Protein AF-C1E3J6-F1 (afdb_monomer)

Structure (mmCIF, N/CA/C/O backbone):
data_AF-C1E3J6-F1
#
_entry.id   AF-C1E3J6-F1
#
loop_
_atom_site.group_PDB
_atom_site.id
_atom_site.type_symbol
_atom_site.label_atom_id
_atom_site.label_alt_id
_atom_site.label_comp_id
_atom_site.label_asym_id
_atom_site.label_entity_id
_atom_site.label_seq_id
_atom_site.pdbx_PDB_ins_code
_atom_site.Cartn_x
_atom_site.Cartn_y
_atom_site.Cartn_z
_atom_site.occupancy
_atom_site.B_iso_or_equiv
_atom_site.auth_seq_id
_atom_site.auth_comp_id
_atom_site.auth_asym_id
_atom_site.auth_atom_id
_atom_site.pdbx_PDB_model_num
ATOM 1 N N . CYS A 1 1 ? -11.653 4.056 12.961 1.00 89.12 1 CYS A N 1
ATOM 2 C CA . CYS A 1 1 ? -10.356 4.515 12.438 1.00 89.12 1 CYS A CA 1
ATOM 3 C C . CYS A 1 1 ? -10.201 5.924 12.938 1.00 89.12 1 CYS A C 1
ATOM 5 O O . CYS A 1 1 ? -11.059 6.735 12.628 1.00 89.12 1 CYS A O 1
ATOM 7 N N . GLU A 1 2 ? -9.187 6.189 13.748 1.00 84.19 2 GLU A N 1
ATOM 8 C CA . GLU A 1 2 ? -9.033 7.492 14.405 1.00 84.19 2 GLU A CA 1
ATOM 9 C C . GLU A 1 2 ? -8.720 8.610 13.402 1.00 84.19 2 GLU A C 1
ATOM 11 O O . GLU A 1 2 ? -9.157 9.735 13.589 1.00 84.19 2 GLU A O 1
ATOM 16 N N . THR A 1 3 ? -8.080 8.283 12.275 1.00 86.81 3 THR A N 1
ATOM 17 C CA . THR A 1 3 ? -7.724 9.255 11.230 1.00 86.8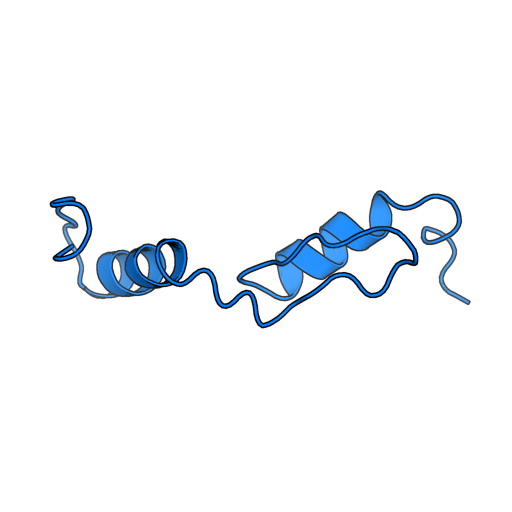1 3 THR A CA 1
ATOM 18 C C . THR A 1 3 ? -8.911 9.728 10.384 1.00 86.81 3 THR A C 1
ATOM 20 O O . THR A 1 3 ? -8.940 10.875 9.961 1.00 86.81 3 THR A O 1
ATOM 23 N N . CYS A 1 4 ? -9.888 8.861 10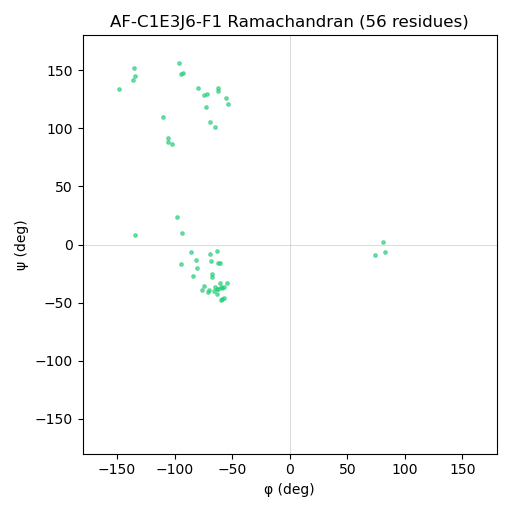.090 1.00 91.38 4 CYS A N 1
ATOM 24 C CA . CYS A 1 4 ? -10.974 9.181 9.144 1.00 91.38 4 CYS A CA 1
ATOM 25 C C . CYS A 1 4 ? -12.382 8.800 9.626 1.00 91.38 4 CYS A C 1
ATOM 27 O O . CYS A 1 4 ? -13.330 8.795 8.844 1.00 91.38 4 CYS A O 1
ATOM 29 N N . GLY A 1 5 ? -12.524 8.388 10.885 1.00 91.00 5 GLY A N 1
ATOM 30 C CA . GLY A 1 5 ? -13.805 8.032 11.500 1.00 91.00 5 GLY A CA 1
ATOM 31 C C . GLY A 1 5 ? -14.411 6.691 11.065 1.00 91.00 5 GLY A C 1
ATOM 32 O O . GLY A 1 5 ? -15.359 6.234 11.692 1.00 91.00 5 GLY A O 1
ATOM 33 N N . LYS A 1 6 ? -13.872 5.996 10.050 1.00 94.50 6 LYS A N 1
ATOM 34 C CA . LYS A 1 6 ? -14.454 4.727 9.557 1.00 94.50 6 LYS A CA 1
ATOM 35 C C . LYS A 1 6 ? -14.462 3.606 10.598 1.00 94.50 6 LYS A C 1
ATOM 37 O O . LYS A 1 6 ? -13.420 3.286 11.179 1.00 94.50 6 LYS A O 1
ATOM 42 N 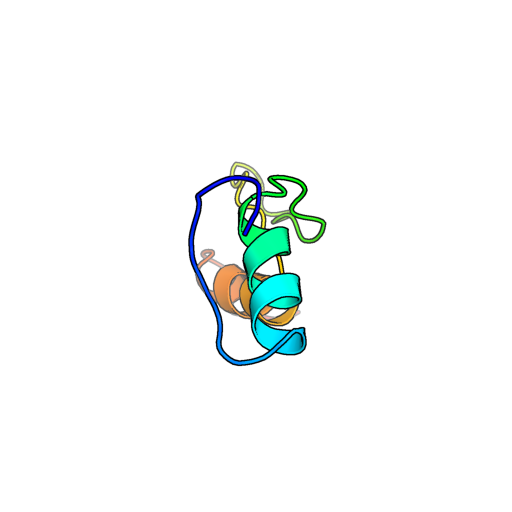N . THR A 1 7 ? -15.601 2.943 10.757 1.00 95.56 7 THR A N 1
ATOM 43 C CA . THR A 1 7 ? -15.795 1.799 11.661 1.00 95.56 7 THR A CA 1
ATOM 44 C C . THR A 1 7 ? -15.614 0.469 10.934 1.00 95.56 7 THR A C 1
ATOM 46 O O . THR A 1 7 ? -15.939 0.338 9.756 1.00 95.56 7 THR A O 1
ATOM 49 N N . PHE A 1 8 ? -15.094 -0.534 11.641 1.00 96.19 8 PHE A N 1
ATOM 50 C CA . PHE A 1 8 ? -14.874 -1.882 11.117 1.00 96.19 8 PHE A CA 1
ATOM 51 C C . PHE A 1 8 ? -15.338 -2.901 12.155 1.00 96.19 8 PHE A C 1
ATOM 53 O O . PHE A 1 8 ? -15.105 -2.696 13.343 1.00 96.19 8 PHE A O 1
ATOM 60 N N . ALA A 1 9 ? -15.947 -4.001 11.703 1.00 96.38 9 ALA A N 1
ATOM 61 C CA . ALA A 1 9 ? -16.435 -5.065 12.584 1.00 96.38 9 ALA A CA 1
ATOM 62 C C . ALA A 1 9 ? -15.303 -5.827 13.297 1.00 96.38 9 ALA A C 1
ATOM 64 O O . ALA A 1 9 ? -15.509 -6.378 14.371 1.00 96.38 9 ALA A O 1
ATOM 65 N N . GLU A 1 10 ? -14.095 -5.842 12.720 1.00 97.50 10 GLU A N 1
ATOM 66 C CA . GLU A 1 10 ? -12.950 -6.548 13.296 1.00 97.50 10 GLU A CA 1
ATOM 67 C C . GLU A 1 10 ? -11.668 -5.711 13.279 1.00 97.50 10 GLU A C 1
ATOM 69 O O . GLU A 1 10 ? -11.361 -5.004 12.310 1.00 97.50 10 GLU A O 1
ATOM 74 N N . LYS A 1 11 ? -10.844 -5.885 14.322 1.00 93.75 11 LYS A N 1
ATOM 75 C CA . LYS A 1 11 ? -9.562 -5.182 14.492 1.00 93.75 11 LYS A CA 1
ATOM 76 C C . LYS A 1 11 ? -8.590 -5.427 13.334 1.00 93.75 11 LYS A C 1
ATOM 78 O O . LYS A 1 11 ? -7.907 -4.496 12.915 1.00 93.75 11 LYS A O 1
ATOM 83 N N . ARG A 1 12 ? -8.547 -6.639 12.763 1.00 93.31 12 ARG A N 1
ATOM 84 C CA . ARG A 1 12 ? -7.665 -6.965 11.621 1.00 93.31 12 ARG A CA 1
ATOM 85 C C . ARG A 1 12 ? -7.943 -6.091 10.394 1.00 93.31 12 ARG A C 1
ATOM 87 O O . ARG A 1 12 ? -7.011 -5.682 9.703 1.00 93.31 12 ARG A O 1
ATOM 94 N N . PHE A 1 13 ? -9.212 -5.757 10.149 1.00 94.56 13 PHE A N 1
ATOM 95 C CA . PHE A 1 13 ? -9.602 -4.894 9.037 1.00 94.56 13 PHE A CA 1
ATOM 96 C C . PHE A 1 13 ? -9.291 -3.431 9.330 1.00 94.56 13 PHE A C 1
ATOM 98 O O . PHE A 1 13 ? -8.776 -2.746 8.449 1.00 94.56 13 PHE A O 1
ATOM 105 N N . LEU A 1 14 ? -9.503 -2.982 10.572 1.00 93.81 14 LEU A N 1
ATOM 106 C CA . LEU A 1 14 ? -9.088 -1.651 11.012 1.00 93.81 14 LEU A CA 1
ATOM 107 C C . LEU A 1 14 ? -7.573 -1.451 10.854 1.00 93.81 14 LEU A C 1
ATOM 109 O O . LEU A 1 14 ? -7.160 -0.442 10.296 1.00 93.81 14 LEU A O 1
ATOM 113 N N . LEU A 1 15 ? -6.749 -2.411 11.286 1.00 88.25 15 LEU A N 1
ATOM 114 C CA . LEU A 1 15 ? -5.288 -2.340 11.153 1.00 88.25 15 LEU A CA 1
ATOM 115 C C . LEU A 1 15 ? -4.848 -2.320 9.684 1.00 88.25 15 LEU A C 1
ATOM 117 O O . LEU A 1 15 ? -3.991 -1.527 9.304 1.00 88.25 15 LEU A O 1
ATOM 121 N N . LYS A 1 16 ? -5.460 -3.154 8.833 1.00 85.69 16 LYS A N 1
ATOM 122 C CA . LYS A 1 16 ? -5.195 -3.145 7.386 1.00 85.69 16 LYS A CA 1
ATOM 123 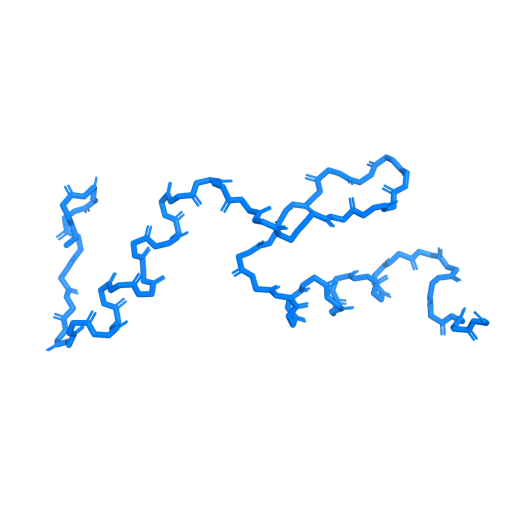C C . LYS A 1 16 ? -5.593 -1.815 6.742 1.00 85.69 16 LYS A C 1
ATOM 125 O O . LYS A 1 16 ? -4.893 -1.340 5.855 1.00 85.69 16 LYS A O 1
ATOM 130 N N . HIS A 1 17 ? -6.702 -1.226 7.180 1.00 89.44 17 HIS A N 1
ATOM 131 C CA . HIS A 1 17 ? -7.146 0.084 6.726 1.00 89.44 17 HIS A CA 1
ATOM 132 C C . HIS A 1 17 ? -6.246 1.213 7.234 1.00 89.44 17 HIS A C 1
ATOM 134 O O . HIS A 1 17 ? -5.963 2.126 6.476 1.00 89.44 17 HIS A O 1
ATOM 140 N N . ALA A 1 18 ? -5.754 1.161 8.472 1.00 86.38 18 ALA A N 1
ATOM 141 C CA . ALA A 1 18 ? -4.880 2.201 9.015 1.00 86.38 18 ALA A CA 1
ATOM 142 C C . ALA A 1 18 ? -3.622 2.404 8.150 1.00 86.38 18 ALA A C 1
ATOM 144 O O . ALA A 1 18 ? -3.244 3.538 7.879 1.00 86.38 18 ALA A O 1
ATOM 145 N N . LYS A 1 19 ? -3.071 1.318 7.589 1.00 80.44 19 LYS A N 1
ATOM 146 C CA . LYS A 1 19 ? -1.961 1.364 6.620 1.00 80.44 19 LYS A CA 1
ATOM 147 C C . LYS A 1 19 ? -2.271 2.139 5.336 1.00 80.44 19 LYS A C 1
ATOM 149 O O . LYS A 1 19 ? -1.354 2.434 4.593 1.00 80.44 19 LYS A O 1
ATOM 154 N N . THR A 1 20 ? -3.536 2.427 5.017 1.00 80.38 20 THR A N 1
ATOM 155 C CA . THR A 1 20 ? -3.873 3.261 3.849 1.00 80.38 20 THR A CA 1
ATOM 156 C C . THR A 1 20 ? -3.730 4.750 4.119 1.00 80.38 20 THR A C 1
ATOM 158 O O . THR A 1 20 ? -3.667 5.517 3.165 1.00 80.38 20 THR A O 1
ATOM 161 N N . HIS A 1 21 ? -3.736 5.148 5.394 1.00 83.19 21 HIS A N 1
ATOM 162 C CA . HIS A 1 21 ? -3.438 6.521 5.810 1.00 83.19 21 HIS A CA 1
ATOM 163 C C . HIS A 1 21 ? -1.943 6.754 5.940 1.00 83.19 21 HIS A C 1
ATOM 165 O O . HIS A 1 21 ? -1.489 7.877 5.759 1.00 83.19 21 HIS A O 1
ATOM 171 N N . ASP A 1 22 ? -1.195 5.689 6.218 1.00 71.06 22 ASP A N 1
ATOM 172 C CA . ASP A 1 22 ? 0.251 5.725 6.141 1.00 71.06 22 ASP A CA 1
ATOM 173 C C . ASP A 1 22 ? 0.657 5.847 4.666 1.00 71.06 22 ASP A C 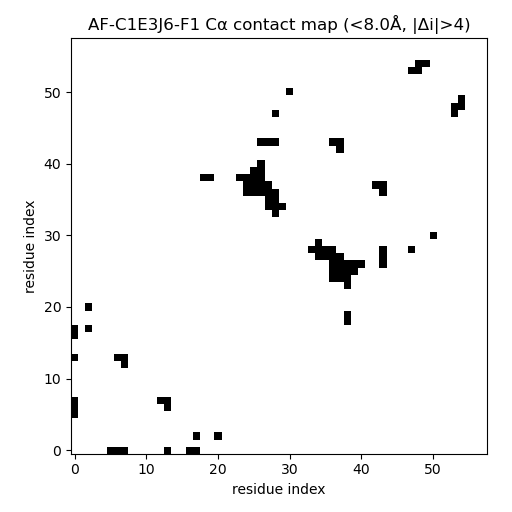1
ATOM 175 O O . ASP A 1 22 ? 0.498 4.926 3.860 1.00 71.06 22 ASP A O 1
ATOM 179 N N . THR A 1 23 ? 1.092 7.043 4.273 1.00 68.31 23 THR A N 1
ATOM 180 C CA . THR A 1 23 ? 1.676 7.276 2.949 1.00 68.31 23 THR A CA 1
ATOM 181 C C . THR A 1 23 ? 3.036 6.614 2.807 1.00 68.31 23 THR A C 1
ATOM 183 O O . THR A 1 23 ? 3.549 6.584 1.686 1.00 68.31 23 THR A O 1
ATOM 186 N N . ASP A 1 24 ? 3.598 6.072 3.893 1.00 70.38 24 ASP A N 1
ATOM 187 C CA . ASP A 1 24 ? 4.792 5.255 3.816 1.00 70.38 24 ASP A CA 1
ATOM 188 C C . ASP A 1 24 ? 4.468 3.983 3.031 1.00 70.38 24 ASP A C 1
ATOM 190 O O . ASP A 1 24 ? 3.781 3.055 3.467 1.00 70.38 24 ASP A O 1
ATOM 194 N N . ARG A 1 25 ? 4.877 4.012 1.767 1.00 79.25 25 ARG A N 1
ATOM 195 C CA . ARG A 1 25 ? 4.693 2.945 0.797 1.00 79.25 25 ARG A CA 1
ATOM 196 C C . ARG A 1 25 ? 6.038 2.239 0.702 1.00 79.25 25 ARG A C 1
ATOM 198 O O . ARG A 1 25 ? 6.814 2.582 -0.188 1.00 79.25 25 ARG A O 1
ATOM 205 N N . PRO A 1 26 ? 6.313 1.251 1.578 1.00 81.00 26 PRO A N 1
ATOM 206 C CA . PRO A 1 26 ? 7.633 0.626 1.668 1.00 81.00 26 PRO A CA 1
ATOM 207 C C . PRO A 1 26 ? 8.039 -0.088 0.374 1.00 81.00 26 PRO A C 1
ATOM 209 O O . PRO A 1 26 ? 9.204 -0.419 0.184 1.00 81.00 26 PRO A O 1
ATOM 212 N N . TYR A 1 27 ? 7.083 -0.342 -0.524 1.00 88.81 27 TYR A N 1
ATOM 213 C CA . TYR A 1 27 ? 7.321 -0.948 -1.825 1.00 88.81 27 TYR A CA 1
ATOM 214 C C . TYR A 1 27 ? 7.204 0.108 -2.922 1.00 88.81 27 TYR A C 1
ATOM 216 O O . TYR A 1 27 ? 6.115 0.347 -3.443 1.00 88.81 27 TYR A O 1
ATOM 224 N N . THR A 1 28 ? 8.312 0.740 -3.285 1.00 90.06 28 THR A N 1
ATOM 225 C CA . THR A 1 28 ? 8.372 1.722 -4.374 1.00 90.06 28 THR A CA 1
ATOM 226 C C . THR A 1 28 ? 8.752 1.070 -5.698 1.00 90.06 28 THR A C 1
ATOM 228 O O . THR A 1 28 ? 9.468 0.068 -5.746 1.00 90.06 28 THR A O 1
ATOM 231 N N . CYS A 1 29 ? 8.228 1.609 -6.798 1.00 91.69 29 CYS A N 1
ATOM 232 C CA . CYS A 1 29 ? 8.676 1.219 -8.123 1.00 91.69 29 CYS A CA 1
ATOM 233 C C . CYS A 1 29 ? 10.079 1.776 -8.385 1.00 91.69 29 CYS A C 1
ATOM 235 O O . CYS A 1 29 ? 10.314 2.962 -8.193 1.00 91.69 29 CYS A O 1
ATOM 237 N N . ALA A 1 30 ? 10.992 0.912 -8.832 1.00 89.88 30 ALA A N 1
ATOM 238 C CA . ALA A 1 30 ? 12.351 1.291 -9.217 1.00 89.88 30 ALA A CA 1
ATOM 239 C C . ALA A 1 30 ? 12.488 1.589 -10.724 1.00 89.88 30 ALA A C 1
ATOM 241 O O . ALA A 1 30 ? 13.599 1.684 -11.231 1.00 89.88 30 ALA A O 1
ATOM 242 N N . PHE A 1 31 ? 11.378 1.668 -11.465 1.00 88.88 31 PHE A N 1
ATOM 243 C CA . PHE A 1 31 ? 11.422 2.031 -12.878 1.00 88.88 31 PHE A CA 1
ATOM 244 C C . PHE A 1 31 ? 11.691 3.532 -13.012 1.00 88.88 31 PHE A C 1
ATOM 246 O O . PHE A 1 31 ? 10.980 4.345 -12.419 1.00 88.88 31 PHE A O 1
ATOM 253 N N . GLU A 1 32 ? 12.691 3.893 -13.811 1.00 88.44 32 GLU A N 1
ATOM 254 C CA . GLU A 1 32 ? 13.082 5.284 -14.032 1.00 88.44 32 GLU A CA 1
ATOM 255 C C . GLU A 1 32 ? 11.897 6.129 -14.527 1.00 88.44 32 GLU A C 1
ATOM 257 O O . GLU A 1 32 ? 11.209 5.786 -15.489 1.00 88.44 32 GLU A O 1
ATOM 262 N N . GLY A 1 33 ? 11.624 7.234 -13.829 1.00 87.38 33 GLY A N 1
ATOM 263 C CA . GLY A 1 33 ? 10.465 8.095 -14.091 1.00 87.38 33 GLY A CA 1
ATOM 264 C C . GLY A 1 33 ? 9.135 7.611 -13.492 1.00 87.38 33 GLY A C 1
ATOM 265 O O . GLY A 1 33 ? 8.120 8.285 -13.665 1.00 87.38 33 GLY A O 1
ATOM 266 N N . CYS A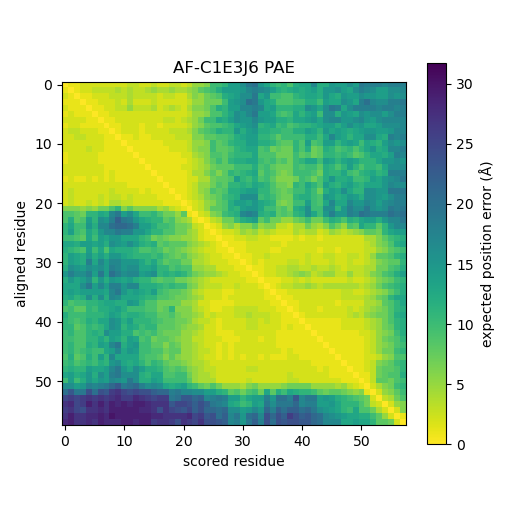 1 34 ? 9.105 6.493 -12.756 1.00 89.19 34 CYS A N 1
ATOM 267 C CA . CYS A 1 34 ? 7.923 6.012 -12.037 1.00 89.19 34 CYS A CA 1
ATOM 268 C C . CYS A 1 34 ? 8.096 6.136 -10.515 1.00 89.19 34 CYS A C 1
ATOM 270 O O . CYS A 1 34 ? 8.817 5.365 -9.895 1.00 89.19 34 CYS A O 1
ATOM 272 N N . ALA A 1 35 ? 7.355 7.053 -9.888 1.00 85.31 35 ALA A N 1
ATOM 273 C CA . ALA A 1 35 ? 7.371 7.263 -8.433 1.00 85.31 35 ALA A CA 1
ATOM 274 C C . ALA A 1 35 ? 6.207 6.560 -7.698 1.00 85.31 35 ALA A C 1
ATOM 276 O O . ALA A 1 35 ? 5.780 6.978 -6.621 1.00 85.31 35 ALA A O 1
ATOM 277 N N . MET A 1 36 ? 5.633 5.506 -8.289 1.00 88.75 36 MET A N 1
ATOM 278 C CA . MET A 1 36 ? 4.500 4.792 -7.694 1.00 88.75 36 MET A CA 1
ATOM 279 C C . MET A 1 36 ? 4.954 3.951 -6.497 1.00 88.75 36 MET A C 1
ATOM 281 O O . MET A 1 36 ? 5.735 3.012 -6.641 1.00 88.75 36 MET A O 1
ATOM 285 N N . GLY A 1 37 ? 4.417 4.252 -5.315 1.00 88.81 37 GLY A N 1
ATOM 286 C CA . GLY A 1 37 ? 4.567 3.415 -4.125 1.00 88.81 37 GLY A CA 1
ATOM 287 C C . GLY A 1 37 ? 3.382 2.468 -3.913 1.00 88.81 37 GLY A C 1
ATOM 288 O O . GLY A 1 37 ? 2.249 2.761 -4.301 1.00 88.81 37 GLY A O 1
ATOM 289 N N . PHE A 1 38 ? 3.597 1.368 -3.204 1.00 87.69 38 PHE A N 1
ATOM 290 C CA . PHE A 1 38 ? 2.583 0.388 -2.836 1.00 87.69 38 PHE A CA 1
ATOM 291 C C . PHE A 1 38 ? 2.721 -0.026 -1.370 1.00 87.69 38 PHE A C 1
ATOM 293 O O . PHE A 1 38 ? 3.802 -0.040 -0.792 1.00 87.69 38 PHE A O 1
ATOM 300 N N . LEU A 1 39 ? 1.589 -0.411 -0.780 1.00 83.56 39 LEU A N 1
ATOM 301 C CA . LEU A 1 39 ? 1.509 -0.916 0.597 1.00 83.56 39 LEU A CA 1
ATOM 302 C C . LEU A 1 39 ? 1.791 -2.425 0.704 1.00 83.56 39 LEU A C 1
ATOM 304 O O . LEU A 1 39 ? 1.790 -2.984 1.795 1.00 83.56 39 LEU A O 1
ATOM 308 N N . ASP A 1 40 ? 1.943 -3.104 -0.434 1.00 85.00 40 ASP A N 1
ATOM 309 C CA . ASP A 1 40 ? 2.089 -4.556 -0.535 1.00 85.00 40 ASP A CA 1
ATOM 310 C C . ASP A 1 40 ? 2.982 -4.897 -1.735 1.00 85.00 40 ASP A C 1
ATOM 312 O O . ASP A 1 40 ? 2.772 -4.380 -2.840 1.00 85.00 40 ASP A O 1
ATOM 316 N N . SER A 1 41 ? 3.942 -5.796 -1.523 1.00 89.19 41 SER A N 1
ATOM 317 C CA . SER A 1 41 ? 4.869 -6.286 -2.544 1.00 89.19 41 SER A CA 1
ATOM 318 C C . SER A 1 41 ? 4.152 -6.972 -3.709 1.00 89.19 41 SER A C 1
ATOM 320 O O . SER A 1 41 ? 4.577 -6.844 -4.856 1.00 89.19 41 SER A O 1
ATOM 322 N N . SER A 1 42 ? 3.025 -7.640 -3.460 1.00 90.75 42 SER A N 1
ATOM 323 C CA . SER A 1 42 ? 2.229 -8.310 -4.498 1.00 90.75 42 SER A CA 1
ATOM 324 C C . SER A 1 42 ? 1.644 -7.303 -5.488 1.00 90.75 42 SER A C 1
ATOM 326 O O . SER A 1 42 ? 1.590 -7.548 -6.695 1.00 90.75 42 SER A O 1
ATOM 328 N N . LYS A 1 43 ? 1.241 -6.127 -4.989 1.00 91.50 43 LYS A N 1
ATOM 329 C CA . LYS A 1 43 ? 0.737 -5.035 -5.828 1.00 91.50 43 LYS A CA 1
ATOM 330 C C . LYS A 1 43 ? 1.856 -4.394 -6.640 1.00 91.50 43 LYS A C 1
ATOM 332 O O . LYS A 1 43 ? 1.634 -4.141 -7.821 1.00 91.50 43 LYS A O 1
ATOM 337 N N . LEU A 1 44 ? 3.034 -4.196 -6.038 1.00 92.88 44 LEU A N 1
ATOM 338 C CA . LEU A 1 44 ? 4.218 -3.702 -6.746 1.00 92.88 44 LEU A CA 1
ATOM 339 C C . LEU A 1 44 ? 4.620 -4.653 -7.883 1.00 92.88 44 LEU A C 1
ATOM 341 O O . LEU A 1 44 ? 4.792 -4.201 -9.009 1.00 92.88 44 LEU A O 1
ATOM 345 N N . LYS A 1 45 ? 4.693 -5.967 -7.628 1.00 91.75 45 LYS A N 1
ATOM 346 C CA . LYS A 1 45 ? 5.032 -6.969 -8.657 1.00 91.75 45 LYS A CA 1
ATOM 347 C C . LYS A 1 45 ? 4.077 -6.926 -9.845 1.00 91.75 45 LYS A C 1
ATOM 349 O O . LYS A 1 45 ? 4.514 -6.924 -10.989 1.00 91.75 45 LYS A O 1
ATOM 354 N N . ARG A 1 46 ? 2.768 -6.854 -9.586 1.00 92.00 46 ARG A N 1
ATOM 355 C CA . ARG A 1 46 ? 1.770 -6.735 -10.657 1.00 92.00 46 ARG A CA 1
ATOM 356 C C . ARG A 1 46 ? 1.896 -5.410 -11.408 1.00 92.00 46 ARG A C 1
ATOM 358 O O . ARG A 1 46 ? 1.747 -5.393 -12.622 1.00 92.00 46 ARG A O 1
ATOM 365 N N . HIS A 1 47 ? 2.151 -4.313 -10.700 1.00 92.38 47 HIS A N 1
ATOM 366 C CA . HIS A 1 47 ? 2.388 -3.015 -11.327 1.00 92.38 47 HIS A CA 1
ATOM 367 C C . HIS A 1 47 ? 3.631 -3.025 -12.221 1.00 92.38 47 HIS A C 1
ATOM 369 O O . HIS A 1 47 ? 3.586 -2.457 -13.305 1.00 92.38 47 HIS A O 1
ATOM 375 N N . TRP A 1 48 ? 4.698 -3.718 -11.822 1.00 89.62 48 TRP A N 1
ATOM 376 C CA . TRP A 1 48 ? 5.921 -3.841 -12.617 1.00 89.62 48 TRP A CA 1
ATOM 377 C C . TRP A 1 48 ? 5.663 -4.365 -14.037 1.00 89.62 4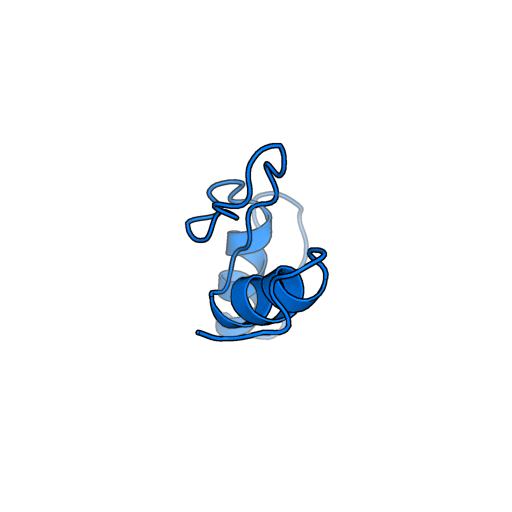8 TRP A C 1
ATOM 379 O O . TRP A 1 48 ? 6.287 -3.902 -14.984 1.00 89.62 48 TRP A O 1
ATOM 389 N N . LEU A 1 49 ? 4.668 -5.242 -14.210 1.00 90.50 49 LEU A N 1
ATOM 390 C CA . LEU A 1 49 ? 4.261 -5.772 -15.519 1.00 90.50 49 LEU A CA 1
ATOM 391 C C . LEU A 1 49 ? 3.611 -4.729 -16.442 1.00 90.50 49 LEU A C 1
ATOM 393 O O . LEU A 1 49 ? 3.447 -4.983 -17.630 1.00 90.50 49 LEU A O 1
ATOM 397 N N . THR A 1 50 ? 3.215 -3.573 -15.908 1.00 91.00 50 THR A N 1
ATOM 398 C CA . THR A 1 50 ? 2.662 -2.467 -16.705 1.00 91.00 50 THR A CA 1
ATOM 399 C C . THR A 1 50 ? 3.750 -1.631 -17.373 1.00 91.00 50 THR A C 1
ATOM 401 O O . THR A 1 50 ? 3.444 -0.849 -18.272 1.00 91.00 50 THR A O 1
ATOM 404 N N . HIS A 1 51 ? 5.013 -1.796 -16.967 1.00 89.12 51 HIS A N 1
ATOM 405 C CA . HIS A 1 51 ? 6.119 -1.075 -17.575 1.00 89.12 51 HIS A CA 1
ATOM 406 C C . HIS A 1 51 ? 6.552 -1.719 -18.901 1.00 89.12 51 HIS A C 1
ATOM 408 O O . HIS A 1 51 ? 6.709 -2.943 -18.986 1.00 89.12 51 HIS A O 1
ATOM 414 N N . PRO A 1 52 ? 6.776 -0.904 -19.947 1.00 81.38 52 PRO A N 1
ATOM 415 C CA . PRO A 1 52 ? 7.241 -1.397 -21.235 1.00 81.38 52 PRO A CA 1
ATOM 416 C C . PRO A 1 52 ? 8.621 -2.054 -21.091 1.00 81.38 52 PRO A C 1
ATOM 418 O O . PRO A 1 52 ? 9.506 -1.528 -20.422 1.00 81.38 52 PRO A O 1
ATOM 421 N N . GLY A 1 53 ? 8.795 -3.226 -21.706 1.00 70.00 53 GLY A N 1
ATOM 422 C CA . GLY A 1 53 ? 10.060 -3.975 -21.698 1.00 70.00 53 GLY A CA 1
ATOM 423 C C . GLY A 1 53 ? 10.311 -4.849 -20.462 1.00 70.00 53 GLY A C 1
ATOM 424 O O . GLY A 1 53 ? 11.253 -5.632 -20.467 1.00 70.00 53 GLY A O 1
ATOM 425 N N . VAL A 1 54 ? 9.454 -4.786 -19.439 1.00 61.62 54 VAL A N 1
ATOM 426 C CA . VAL A 1 54 ? 9.630 -5.512 -18.166 1.00 61.62 54 VAL A CA 1
ATOM 427 C C . VAL A 1 54 ? 8.896 -6.862 -18.138 1.00 61.62 54 VAL A C 1
ATOM 429 O O . VAL A 1 54 ? 9.241 -7.756 -17.369 1.00 61.62 54 VAL A O 1
ATOM 432 N N . GLY A 1 55 ? 7.942 -7.074 -19.053 1.00 57.12 55 GLY A N 1
ATOM 433 C CA . GLY A 1 55 ? 7.343 -8.392 -19.316 1.00 57.12 55 GLY A CA 1
ATOM 434 C C . GLY A 1 55 ? 8.335 -9.445 -19.839 1.00 57.12 55 GLY A C 1
ATOM 435 O O . GLY A 1 55 ? 7.976 -10.612 -19.967 1.00 57.12 55 GLY A O 1
ATOM 436 N N . HIS A 1 56 ? 9.582 -9.052 -20.105 1.00 49.84 56 HIS A N 1
ATOM 437 C CA . HIS A 1 56 ? 10.692 -9.948 -20.389 1.00 49.84 56 HIS A CA 1
ATOM 438 C C . HIS A 1 56 ? 11.616 -9.989 -19.172 1.00 49.84 56 HIS A C 1
ATOM 440 O O . HIS A 1 56 ? 12.564 -9.215 -19.068 1.00 49.84 56 HIS A O 1
ATOM 446 N N . LEU A 1 57 ? 11.327 -10.899 -18.239 1.00 47.78 57 LEU A N 1
ATOM 447 C CA . LEU A 1 57 ? 12.328 -11.343 -17.271 1.00 47.78 57 LEU A CA 1
ATOM 448 C C . LEU A 1 57 ? 13.558 -11.814 -18.066 1.00 47.78 57 LEU A C 1
ATOM 450 O O . LEU A 1 57 ? 13.434 -12.722 -18.893 1.00 47.78 57 LEU A O 1
ATOM 454 N N . ARG A 1 58 ? 14.719 -11.207 -17.826 1.00 42.00 58 ARG A N 1
ATOM 455 C CA . ARG A 1 58 ? 16.015 -11.775 -18.195 1.00 42.00 58 ARG A CA 1
ATOM 456 C C . ARG A 1 58 ? 16.879 -11.884 -16.955 1.00 42.00 58 ARG A C 1
ATOM 458 O O . ARG A 1 58 ? 16.751 -10.991 -16.089 1.00 42.00 58 ARG A O 1
#

pLDDT: mean 84.58, std 12.08, range [42.0, 97.5]

Nearest PDB structures (foldseek):
  5ke8-assembly1_A  TM=6.902E-01  e=8.292E-03  Mus musculus
  4m9e-assembly1_A  TM=6.493E-01  e=8.292E-03  Mus musculus
  6b0r-assembly1_D  TM=7.147E-01  e=2.155E-02  Homo sapiens
  5keb-assembly1_A  TM=6.490E-01  e=1.606E-02  Mus musculus
  6jnm-assembly1_A  TM=6.549E-01  e=2.319E-02  Arabidopsis thaliana

Solvent-accessible surface area (backbone atoms only — not comparable to full-atom values): 3765 Å² total; per-residue (Å²): 71,94,90,77,68,53,83,64,98,44,68,72,58,43,56,61,50,52,53,70,73,45,79,75,32,89,34,60,49,86,52,89,96,41,88,56,58,22,87,40,65,72,58,40,58,61,52,49,57,73,42,88,80,50,77,58,85,126

Secondary structure (DSSP, 8-state):
-TTT----SSHHHHHHHHTTT----SEE--STT---EESSHHHHHHHHTTSTTTTS--

Foldseek 3Di:
DVVPPDDDPDPVVVVVVVLVVVPPQVAADPPPPGGDGHVDPVVSVVVQCVDPPSVDDD

Mean predicted aligned error: 8.55 Å

Radius of gyration: 15.08 Å; Cα contacts (8 Å, |Δi|>4): 47; chains: 1; bounding box: 32×21×36 Å

Organism: Micromonas commoda (strain RCC299 / NOUM17 / CCMP2709) (NCBI:txid296587)

Sequence (58 aa):
CETCGKTFAEKRFLLKHAKTHDTDRPYTCAFEGCAMGFLDSSKLKRHWLTHPGVGHLR

InterPro domains:
  IPR013087 Zinc finger C2H2-type [PF00096] (1-21)
  IPR013087 Zinc finger C2H2-type [PS00028] (1-21)
  IPR013087 Zinc finger C2H2-type [PS00028] (29-51)
  IPR013087 Zinc finger C2H2-type [PS50157] (1-26)
  IPR013087 Zinc finger C2H2-type [PS50157] (27-53)
  IPR013087 Zinc finger C2H2-type [SM00355] (1-21)
  IPR013087 Zinc finger C2H2-type [SM00355] (27-51)
  IPR036236 Zinc finger C2H2 superfamily [SSF57667] (1-51)

=== Feature glossary ===
The features interleaved in this record are:

— What the protein is —

Sequence gives the chain of amino acids in standard one-letter code (A=alanine, C=cysteine, …, Y=tyrosine), read N→C. It is the only feature that is directly encoded by the gene; all structural features are derived from the folded form of this sequence.

Database cross-references. InterPro integrates a dozen domain/family signature databases into unified entries with residue-range hits. GO terms attach function/process/location labels with evidence codes. CATH codes position the fold in a four-level structural taxonomy. Organism is the NCBI-taxonomy species name.

— Where its atoms are —

Atomic coordinates in PDBx/mmCIF format — the same representation the Protein Data Bank distributes. Each line of the _atom_site loop places one backbone atom in Cartesian space (units: ångströms, origin: arbitrary).

The six renders are orthographic views along the three Cartesian axes in both directions. Representation (cartoon, sticks, or surface) and color scheme (sequence-rainbow or by-chain) vary across proteins so the training set covers all the common visualization conventions.

— Local backbone conformation —

Eight-state secondary structure (DSSP): H is the canonical α-helix, G the tighter 3₁₀-helix, I the wider π-helix; E/B are β-structure, T and S are turns and bends, and '-' is everything else. DSSP derives these from the pattern of main-chain N–H···O=C hydrogen bonds, not from the sequence.

P-SEA three-state annotation labels each residue as helix, strand, or coil based purely on the geometry of the Cα trace. It serves as a fallback when the full backbone (and thus DSSP) is unavailable.

The φ/ψ torsion pair specifies the backbone conformation at each residue. φ rotates about the N–Cα bond, ψ about the Cα–C bond. Steric clashes forbid most of the (φ, ψ) plane — the allowed regions (α-helix basin, β-sheet basin, left-handed helix) are the Ramachandran-allowed regions.

— Global shape and packing —

The geometric summary reports three shape descriptors. Rg (radius of gyration) measures how spread out the Cα atoms are about their centre of mass; compact globular proteins have small Rg, elongated or unfolded ones large. Cα contacts (<8 Å, |i−j|>4) count long-range residue pairs in spatial proximity — high for tightly packed folds, near zero for rods or random coil. The bounding-box extents give the protein's footprint along x, y, z in Å.

Solvent-accessible surface area (SASA) is the area in Å² traced out by the centre of a 1.4 Å probe sphere (a water molecule) rolled over the protein's van der Waals surface (Shrake–Rupley / Lee–Richards construction). Buried residues have near-zero SASA; fully exposed residues can exceed 200 Å². The total SASA scales roughly with the number of surface residues.

The contact map is a binary N×N matrix image: pixel (i, j) is dark where Cα_i and Cα_j are within 8 Å and |i−j|>4. Because the |i−j|>4 filter removes local helical contacts, off-diagonal stripes parallel to the main diagonal indicate parallel β-sheets; stripes perpendicular to it indicate antiparallel β-sheets. The Ramachandran plot scatters every residue's (φ, 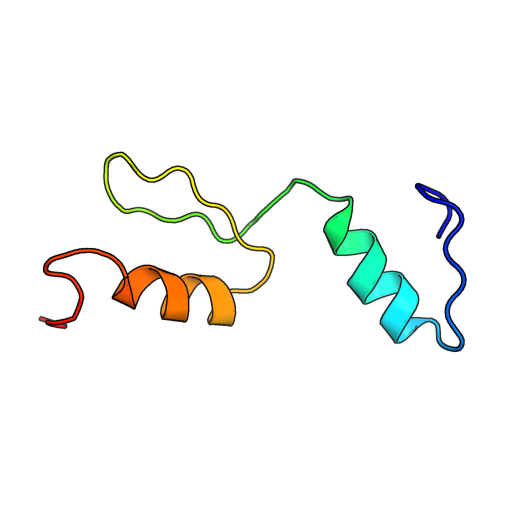ψ) pair against the sterically allowed regions. The PAE heatmap renders the predicted-aligned-error matrix.

— Stru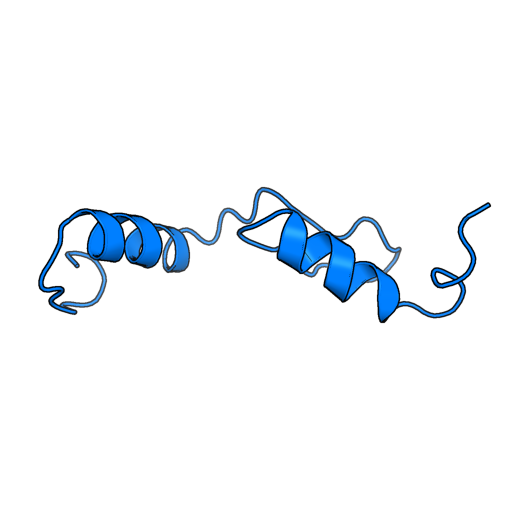ctural neighborhood —

3Di is Foldseek's structural alphabet. Each residue is assigned one of twenty discrete states based on how its Cα sits relative to its spatial (not sequential) neighbors. Aligning 3Di strings finds structural homologs roughly as well as full 3D superposition, but orders of magnitude faster.

Nearest PDB neighbors are the top structural matches found by Foldseek when searching this structure against the entire Protein Data Bank. Each hit reports a TM-score (0 to 1; >0.5 almost always implies the same fold) and an E-value. These are *structural* homologs — they may share no detectable sequence similarity.

— Confidence and disorder —

For AlphaFold models, the B-factor field carries pLDDT — the model's own estimate of local accuracy on a 0–100 scale. Regions with pLDDT<50 should be treated as essentially unmodeled; they often correspond to intrinsically disordered segments.

Crystallographic B-factors measure how much each atom's electron density is smeared out, in Å². They rise in mobile loops and surface residues and fall in the buried interior. In AlphaFold models this column is repurposed to hold pLDDT instead.

Predicted aligned error is AlphaFold's pairwise confidence. Unlike pLDDT (per-residue), PAE is per-residue-pair and captures whether two parts of the structure are correctly placed relative to each other. Units are ångströms of expected positional error.